Protein AF-A0A1V0PD95-F1 (afdb_monomer_lite)

Organism: Lactococcus lactis subsp. cremoris (NCBI:txid1359)

Sequence (174 aa):
MADKQRSVWSSLCAVSKRVDGQFKEDLEILISRLRNADEKEARASFAAFASRYEDDVFFSQYVDELCTAHLEGRGNLGTLQGLKDNHNLIKLKQEEFYSQKASYVFSSFVAFGIITGIVLSLHTLPSIGEAYPKIFSHNIVGWVDFGLYYLIMIWVFNRLAMGYFDDSVLQMKK

Structure (mmCIF, N/CA/C/O backbone):
data_AF-A0A1V0PD95-F1
#
_entry.id   AF-A0A1V0PD95-F1
#
loop_
_atom_site.group_PDB
_atom_site.id
_atom_site.type_symbol
_atom_site.label_atom_id
_atom_site.label_alt_id
_atom_site.label_comp_id
_atom_site.label_asym_id
_atom_site.label_entity_id
_atom_site.label_seq_id
_atom_site.pdbx_PDB_ins_code
_atom_site.Cartn_x
_atom_site.Cartn_y
_atom_site.Cartn_z
_atom_site.occupancy
_atom_site.B_iso_or_equiv
_atom_site.auth_seq_id
_atom_site.auth_comp_id
_atom_site.auth_asym_id
_atom_site.auth_atom_id
_atom_site.pdbx_PDB_model_num
ATOM 1 N N . MET A 1 1 ? 0.881 10.486 25.120 1.00 31.80 1 MET A N 1
ATOM 2 C CA . MET A 1 1 ? 0.684 9.824 26.427 1.00 31.80 1 MET A CA 1
ATOM 3 C C . MET A 1 1 ? -0.751 9.323 26.492 1.00 31.80 1 MET A C 1
ATOM 5 O O . MET A 1 1 ? -1.661 10.140 26.515 1.00 31.80 1 MET A O 1
ATOM 9 N N . ALA A 1 2 ? -0.960 8.009 26.384 1.00 39.38 2 ALA A N 1
ATOM 10 C CA . ALA A 1 2 ? -2.286 7.408 26.495 1.00 39.38 2 ALA A CA 1
ATOM 11 C C . ALA A 1 2 ? -2.727 7.450 27.963 1.00 39.38 2 ALA A C 1
ATOM 13 O O . ALA A 1 2 ? -2.016 6.971 28.844 1.00 39.38 2 ALA A O 1
ATOM 14 N N . ASP A 1 3 ? -3.869 8.077 28.213 1.00 44.72 3 ASP A N 1
ATOM 15 C CA . ASP A 1 3 ? -4.489 8.179 29.527 1.00 44.72 3 ASP A CA 1
ATOM 16 C C . ASP A 1 3 ? -4.871 6.771 30.021 1.00 44.72 3 ASP A C 1
ATOM 18 O O . ASP A 1 3 ? -5.815 6.147 29.527 1.00 44.72 3 ASP A O 1
ATOM 22 N N . LYS A 1 4 ? -4.075 6.236 30.955 1.00 51.56 4 LYS A N 1
ATOM 23 C CA . LYS A 1 4 ? -4.109 4.834 31.404 1.00 51.56 4 LYS A CA 1
ATOM 24 C C . LYS A 1 4 ? -5.410 4.436 32.123 1.00 51.56 4 LYS A C 1
ATOM 26 O O . LYS A 1 4 ? -5.547 3.273 32.490 1.00 51.56 4 LYS A O 1
ATOM 31 N N . GLN A 1 5 ? -6.402 5.316 32.286 1.00 59.09 5 GLN A N 1
ATOM 32 C CA . GLN A 1 5 ? -7.641 5.039 33.039 1.00 59.09 5 GLN A CA 1
ATOM 33 C C . GLN A 1 5 ? -8.953 5.101 32.232 1.00 59.09 5 GLN A C 1
ATOM 35 O O . GLN A 1 5 ? -10.022 4.897 32.795 1.00 59.09 5 GLN A O 1
ATOM 40 N N . ARG A 1 6 ? -8.912 5.295 3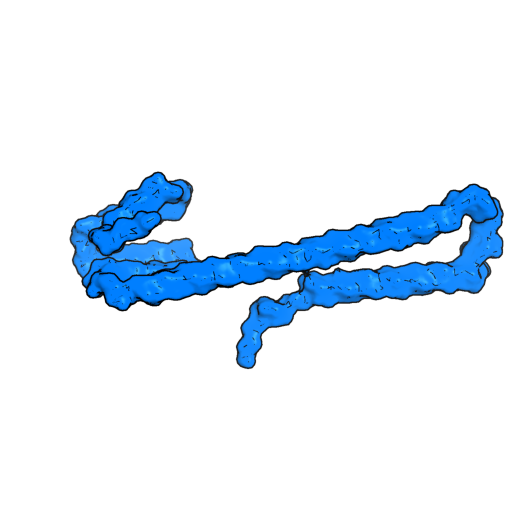0.909 1.00 69.69 6 ARG A N 1
ATOM 41 C CA . ARG A 1 6 ? -10.140 5.388 30.090 1.00 69.69 6 ARG A CA 1
ATOM 42 C C . ARG A 1 6 ? -10.819 4.044 29.797 1.00 69.69 6 ARG A C 1
ATOM 44 O O . ARG A 1 6 ? -10.182 3.128 29.277 1.00 69.69 6 ARG A O 1
ATOM 51 N N . SER A 1 7 ? -12.124 3.939 30.062 1.00 84.62 7 SER A N 1
ATOM 52 C CA . SER A 1 7 ? -12.958 2.824 29.582 1.00 84.62 7 SER A CA 1
ATOM 53 C C . SER A 1 7 ? -12.950 2.751 28.050 1.00 84.62 7 SER A C 1
ATOM 55 O O . SER A 1 7 ? -12.689 3.763 27.385 1.00 84.62 7 SER A O 1
ATOM 57 N N . VAL A 1 8 ? -13.274 1.586 27.477 1.00 85.50 8 VAL A N 1
ATOM 58 C CA . VAL A 1 8 ? -13.415 1.434 26.016 1.00 85.50 8 VAL A CA 1
ATOM 59 C C . VAL A 1 8 ? -14.401 2.465 25.463 1.00 85.50 8 VAL A C 1
ATOM 61 O O . VAL A 1 8 ? -14.056 3.200 24.545 1.00 85.50 8 VAL A O 1
ATOM 64 N N . TRP A 1 9 ? -15.558 2.637 26.109 1.00 88.81 9 TRP A N 1
ATOM 65 C CA . TRP A 1 9 ? -16.560 3.632 25.712 1.00 88.81 9 TRP A CA 1
ATOM 66 C C . TRP A 1 9 ? -16.007 5.068 25.694 1.00 88.81 9 TRP A C 1
ATOM 68 O O . TRP A 1 9 ? -16.141 5.778 24.701 1.00 88.81 9 TRP A O 1
ATOM 78 N N . SER A 1 10 ? -15.305 5.495 26.752 1.00 87.88 10 SER A N 1
ATOM 79 C CA . SER A 1 10 ? -14.716 6.846 26.799 1.00 87.88 10 SER A CA 1
ATOM 80 C C . SER A 1 10 ? -13.589 7.045 25.779 1.00 87.88 10 SER A C 1
ATOM 82 O O . SER A 1 10 ? -13.384 8.156 25.286 1.00 87.88 10 SER A O 1
ATOM 84 N N . SER A 1 11 ? -12.876 5.970 25.437 1.00 90.06 11 SER A N 1
ATOM 85 C CA . SER A 1 11 ? -11.857 5.975 24.388 1.00 90.06 11 SER A CA 1
ATOM 86 C C . SER A 1 11 ? -12.501 6.121 23.010 1.00 90.06 11 SER A C 1
ATOM 88 O O . SER A 1 11 ? -12.053 6.960 22.233 1.00 90.06 11 SER A O 1
ATOM 90 N N . LEU A 1 12 ? -13.602 5.409 22.744 1.00 91.81 12 LEU A N 1
ATOM 91 C CA . LEU A 1 12 ? -14.372 5.550 21.506 1.00 91.81 12 LEU A CA 1
ATOM 92 C C . LEU A 1 12 ? -14.932 6.969 21.353 1.00 91.81 12 LEU A C 1
ATOM 94 O O . LEU A 1 12 ? -14.720 7.588 20.315 1.00 91.81 12 LEU A O 1
ATOM 98 N N . CYS A 1 13 ? -15.513 7.549 22.409 1.00 91.94 13 CYS A N 1
ATOM 99 C CA . CYS A 1 13 ? -15.964 8.949 22.424 1.00 91.94 13 CYS A CA 1
ATOM 100 C C . CYS A 1 13 ? -14.839 9.965 22.175 1.00 91.94 13 CYS A C 1
ATOM 102 O O . CYS A 1 13 ? -15.077 11.066 21.680 1.00 91.94 13 CYS A O 1
ATOM 104 N N . ALA A 1 14 ? -13.607 9.650 22.576 1.00 92.56 14 ALA A N 1
ATOM 105 C CA . ALA A 1 14 ? -12.461 10.512 22.308 1.00 92.56 14 ALA A CA 1
ATOM 106 C C . ALA A 1 14 ? -11.986 10.391 20.852 1.00 92.56 14 ALA A C 1
ATOM 108 O O . ALA A 1 14 ? -11.540 11.386 20.280 1.00 92.56 14 ALA A O 1
ATOM 109 N N . VAL A 1 15 ? -12.076 9.192 20.268 1.00 92.19 15 VAL A N 1
ATOM 110 C CA . VAL A 1 15 ? -11.717 8.922 18.870 1.00 92.19 15 VAL A CA 1
ATOM 111 C C . VAL A 1 15 ? -12.764 9.484 17.911 1.00 92.19 15 VAL A C 1
ATOM 113 O O . VAL A 1 15 ? -12.370 10.105 16.930 1.00 92.19 15 VAL A O 1
ATOM 116 N N . SER A 1 16 ? -14.062 9.385 18.219 1.00 93.12 16 SER A N 1
ATOM 117 C CA . SER A 1 16 ? -15.14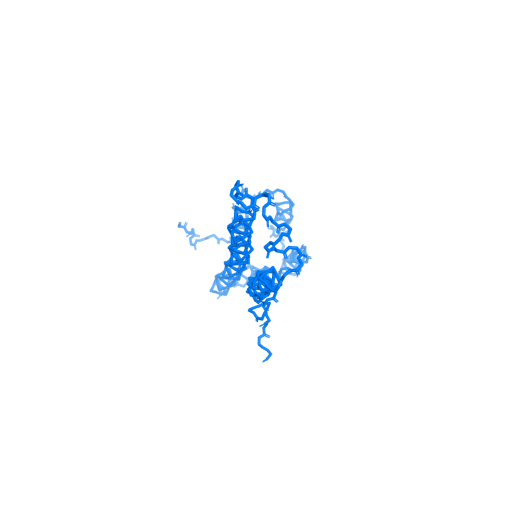4 9.912 17.367 1.00 93.12 16 SER A CA 1
ATOM 118 C C . SER A 1 16 ? -15.018 11.412 17.083 1.00 93.12 16 SER A C 1
ATOM 120 O O . SER A 1 16 ? -15.373 11.882 16.010 1.00 93.12 16 SER A O 1
ATOM 122 N N . LYS A 1 17 ? -14.418 12.172 18.008 1.00 93.19 17 LYS A N 1
ATOM 123 C CA . LYS A 1 17 ? -14.132 13.609 17.839 1.00 93.19 17 LYS A CA 1
ATOM 124 C C . LYS A 1 17 ? -13.004 13.922 16.849 1.00 93.19 17 LYS A C 1
ATOM 126 O O . LYS A 1 17 ? -12.790 15.092 16.552 1.00 93.19 17 LYS A O 1
ATOM 131 N N . ARG A 1 18 ? -12.229 12.921 16.428 1.00 93.31 18 ARG A N 1
ATOM 132 C CA . ARG A 1 18 ? -11.027 13.068 15.584 1.00 93.31 18 ARG A CA 1
ATOM 133 C C . ARG A 1 18 ? -11.176 12.433 14.207 1.00 93.31 18 ARG A C 1
ATOM 135 O O . ARG A 1 18 ? -10.249 12.525 13.410 1.00 93.31 18 ARG A O 1
ATOM 142 N N . VAL A 1 19 ? -12.276 11.728 13.980 1.00 93.31 19 VAL A N 1
ATOM 143 C CA . VAL A 1 19 ? -12.577 11.043 12.727 1.00 93.31 19 VAL A CA 1
ATOM 144 C C . VAL A 1 19 ? -13.745 11.743 12.052 1.00 93.31 19 VAL A C 1
ATOM 146 O O . VAL A 1 19 ? -14.581 12.347 12.725 1.00 93.31 19 VAL A O 1
ATOM 149 N N . ASP A 1 20 ? -13.800 11.637 10.730 1.00 92.25 20 ASP A N 1
ATOM 150 C CA . ASP A 1 20 ? -14.808 12.274 9.888 1.00 92.25 20 ASP A CA 1
ATOM 151 C C . ASP A 1 20 ? -15.363 11.288 8.850 1.00 92.25 20 ASP A C 1
ATOM 153 O O . ASP A 1 20 ? -14.830 10.192 8.657 1.00 92.25 20 ASP A O 1
ATOM 157 N N . GLY A 1 21 ? -16.457 11.678 8.190 1.00 94.56 21 GLY A N 1
ATOM 158 C CA . GLY A 1 21 ? -17.124 10.878 7.161 1.00 94.56 21 GLY A CA 1
ATOM 159 C C . GLY A 1 21 ? -17.864 9.654 7.709 1.00 94.56 21 GLY A C 1
ATOM 160 O O . GLY A 1 21 ? -18.255 9.616 8.873 1.00 94.56 21 GLY A O 1
ATOM 161 N N . GLN A 1 22 ? -18.035 8.636 6.863 1.00 92.75 22 GLN A N 1
ATOM 162 C CA . GLN A 1 22 ? -18.826 7.438 7.174 1.00 92.75 22 GLN A CA 1
ATOM 163 C C . GLN A 1 22 ? -18.330 6.685 8.416 1.00 92.75 22 GLN A C 1
ATOM 165 O O . GLN A 1 22 ? -19.131 6.234 9.228 1.00 92.75 22 GLN A O 1
ATOM 170 N N . PHE A 1 23 ? -17.011 6.608 8.612 1.00 93.81 23 PHE A N 1
ATOM 171 C CA . PHE A 1 23 ? -16.440 5.959 9.792 1.00 93.81 23 PHE A CA 1
ATOM 172 C C . PHE A 1 23 ? -16.878 6.638 11.095 1.00 93.81 23 PHE A C 1
ATOM 174 O O . PHE A 1 23 ? -17.116 5.972 12.101 1.00 93.81 23 PHE A O 1
ATOM 181 N N . LYS A 1 24 ? -17.010 7.971 11.083 1.00 94.94 24 LYS A N 1
ATOM 182 C CA . LYS A 1 24 ? -17.516 8.723 12.232 1.00 94.94 24 LYS A CA 1
ATOM 183 C C . LYS A 1 24 ? -18.964 8.366 12.529 1.00 94.94 24 LYS A C 1
ATOM 185 O O . LYS A 1 24 ? -19.278 8.101 13.682 1.00 94.94 24 LYS A O 1
ATOM 190 N N . GLU A 1 25 ? -19.813 8.342 11.506 1.00 95.50 25 GLU A N 1
ATOM 191 C CA . GLU A 1 25 ? -21.233 8.007 11.645 1.00 95.50 25 GLU A CA 1
ATOM 192 C C . GLU A 1 25 ? -21.408 6.594 12.215 1.00 95.50 25 GLU A C 1
ATOM 194 O O . GLU A 1 25 ? -22.109 6.405 13.210 1.00 95.50 25 GLU A O 1
ATOM 199 N N . ASP A 1 26 ? -20.684 5.616 11.665 1.00 95.62 26 ASP A N 1
ATOM 200 C CA . ASP A 1 26 ? -20.689 4.234 12.150 1.00 95.62 26 ASP A CA 1
ATOM 201 C C . ASP A 1 26 ? -20.205 4.140 13.610 1.00 95.62 26 ASP A C 1
ATOM 203 O O . ASP A 1 26 ? -20.786 3.423 14.432 1.00 95.62 26 ASP A O 1
ATOM 207 N N . LEU A 1 27 ? -19.157 4.895 13.960 1.00 95.50 27 LEU A N 1
ATOM 208 C CA . LEU A 1 27 ? -18.603 4.927 15.312 1.00 95.50 27 LEU A CA 1
ATOM 209 C C . LEU A 1 27 ? -19.547 5.616 16.310 1.00 95.50 27 LEU A C 1
ATOM 211 O O . LEU A 1 27 ? -19.672 5.167 17.449 1.00 95.50 27 LEU A O 1
ATOM 215 N N . GLU A 1 28 ? -20.235 6.683 15.910 1.00 95.12 28 GLU A N 1
ATOM 216 C CA . GLU A 1 28 ? -21.251 7.355 16.726 1.00 95.12 28 GLU A CA 1
ATOM 217 C C . GLU A 1 28 ? -22.462 6.445 16.969 1.00 95.12 28 GLU A C 1
ATOM 219 O O . GLU A 1 28 ? -22.951 6.364 18.102 1.00 95.12 28 GLU A O 1
ATOM 224 N N . ILE A 1 29 ? -22.887 5.680 15.955 1.00 94.62 29 ILE A N 1
ATOM 225 C CA . ILE A 1 29 ? -23.912 4.639 16.102 1.00 94.62 29 ILE A CA 1
ATOM 226 C C . ILE A 1 29 ? -23.454 3.593 17.122 1.00 94.62 29 ILE A C 1
ATOM 228 O O . ILE A 1 29 ? -24.204 3.297 18.056 1.00 94.62 29 ILE A O 1
ATOM 232 N N . LEU A 1 30 ? -22.226 3.079 17.009 1.00 95.31 30 LEU A N 1
ATOM 233 C CA . LEU A 1 30 ? -21.673 2.123 17.971 1.00 95.31 30 LEU A CA 1
ATOM 234 C C . LEU A 1 30 ? -21.670 2.698 19.398 1.00 95.31 30 LEU A C 1
ATOM 236 O O . LEU A 1 30 ? -22.215 2.085 20.313 1.00 95.31 30 LEU A O 1
ATOM 240 N N . ILE A 1 31 ? -21.126 3.902 19.595 1.00 94.25 31 ILE A N 1
ATOM 241 C CA . ILE A 1 31 ? -21.067 4.576 20.905 1.00 94.25 31 ILE A CA 1
ATOM 242 C C . ILE A 1 31 ? -22.463 4.754 21.512 1.00 94.25 31 ILE A C 1
ATOM 244 O O . ILE A 1 31 ? -22.637 4.567 22.722 1.00 94.25 31 ILE A O 1
ATOM 248 N N . SER A 1 32 ? -23.444 5.132 20.687 1.00 93.44 32 SER A N 1
ATOM 249 C CA . SER A 1 32 ? -24.823 5.347 21.130 1.00 93.44 32 SER A CA 1
ATOM 250 C C . SER A 1 32 ? -25.466 4.052 21.626 1.00 93.44 32 SER A C 1
ATOM 252 O O . SER A 1 32 ? -26.079 4.052 22.694 1.00 93.44 32 SER A O 1
ATOM 254 N N . ARG A 1 33 ? -25.248 2.939 20.910 1.00 93.19 33 ARG A N 1
ATOM 255 C CA . ARG A 1 33 ? -25.759 1.613 21.274 1.00 93.19 33 ARG A CA 1
ATOM 256 C C . ARG A 1 33 ? -25.105 1.087 22.545 1.00 93.19 33 ARG A C 1
ATOM 258 O O . ARG A 1 33 ? -25.796 0.543 23.392 1.00 93.19 33 ARG A O 1
ATOM 265 N N . LEU A 1 34 ? -23.810 1.335 22.736 1.00 92.69 34 LEU A N 1
ATOM 266 C CA . LEU A 1 34 ? -23.063 0.861 23.907 1.00 92.69 34 LEU A CA 1
ATOM 267 C C . LEU A 1 34 ? -23.409 1.576 25.225 1.00 92.69 34 LEU A C 1
ATOM 269 O O . LEU A 1 34 ? -23.021 1.096 26.285 1.00 92.69 34 LEU A O 1
ATOM 273 N N . ARG A 1 35 ? -24.098 2.727 25.207 1.00 85.75 35 ARG A N 1
ATOM 274 C CA . ARG A 1 35 ? -24.282 3.563 26.412 1.00 85.75 35 ARG A CA 1
ATOM 275 C C . ARG A 1 35 ? -25.044 2.860 27.542 1.00 85.75 35 ARG A C 1
ATOM 277 O O . ARG A 1 35 ? -24.722 3.098 28.700 1.00 85.75 35 ARG A O 1
ATOM 284 N N . ASN A 1 36 ? -26.033 2.037 27.198 1.00 83.50 36 ASN A N 1
ATOM 285 C CA . ASN A 1 36 ? -26.864 1.285 28.145 1.00 83.50 36 ASN A CA 1
ATOM 286 C C . ASN A 1 36 ? -26.994 -0.194 27.743 1.00 83.50 36 ASN A C 1
ATOM 288 O O . ASN A 1 36 ? -27.937 -0.848 28.177 1.00 83.50 36 ASN A O 1
ATOM 292 N N . ALA A 1 37 ? -26.100 -0.683 26.880 1.00 88.69 37 ALA A N 1
ATOM 293 C CA . ALA A 1 37 ? -26.185 -2.037 26.354 1.00 88.69 37 ALA A CA 1
ATOM 294 C C . ALA A 1 37 ? -25.929 -3.074 27.449 1.00 88.69 37 ALA A C 1
ATOM 296 O O . ALA A 1 37 ? -24.978 -2.941 28.227 1.00 88.69 37 ALA A O 1
ATOM 297 N N . ASP A 1 38 ? -26.729 -4.137 27.458 1.00 91.94 38 ASP A N 1
ATOM 298 C CA . ASP A 1 38 ? -26.330 -5.379 28.113 1.00 91.94 38 ASP A CA 1
ATOM 299 C C . ASP A 1 38 ? -25.215 -6.100 27.323 1.00 91.94 38 ASP A C 1
ATOM 301 O O . ASP A 1 38 ? -24.808 -5.682 26.234 1.00 91.94 38 ASP A O 1
ATOM 305 N N . GLU A 1 39 ? -24.681 -7.196 27.868 1.00 91.56 39 GLU A N 1
ATOM 306 C CA . GLU A 1 39 ? -23.592 -7.939 27.221 1.00 91.56 39 GLU A CA 1
ATOM 307 C C . GLU A 1 39 ? -23.958 -8.401 25.799 1.00 91.56 39 GLU A C 1
ATOM 309 O O . GLU A 1 39 ? -23.139 -8.337 24.877 1.00 91.56 39 GLU A O 1
ATOM 314 N N . LYS A 1 40 ? -25.201 -8.846 25.595 1.00 93.88 40 LYS A N 1
ATOM 315 C CA . LYS A 1 40 ? -25.669 -9.370 24.311 1.00 93.88 40 LYS A CA 1
ATOM 316 C C . LYS A 1 40 ? -25.831 -8.244 23.294 1.00 93.88 40 LYS A C 1
ATOM 318 O O . LYS A 1 40 ? -25.422 -8.394 22.142 1.00 93.88 40 LYS A O 1
ATOM 323 N N . GLU A 1 41 ? -26.392 -7.119 23.718 1.00 94.44 41 GLU A N 1
ATOM 324 C CA . GLU A 1 41 ? -26.543 -5.908 22.913 1.00 94.44 41 GLU A CA 1
ATOM 325 C C . GLU A 1 41 ? -25.184 -5.311 22.531 1.00 94.44 41 GLU A C 1
ATOM 327 O O . GLU A 1 41 ? -24.995 -4.882 21.388 1.00 94.44 41 GLU A O 1
ATOM 332 N N . ALA A 1 42 ? -24.211 -5.339 23.444 1.00 93.00 42 ALA A N 1
ATOM 333 C CA . ALA A 1 42 ? -22.851 -4.893 23.177 1.00 93.00 42 ALA A CA 1
ATOM 334 C C . ALA A 1 42 ? -22.171 -5.785 22.130 1.00 93.00 42 ALA A C 1
ATOM 336 O O . ALA A 1 42 ? -21.676 -5.264 21.128 1.00 93.00 42 ALA A O 1
ATOM 337 N N . ARG A 1 43 ? -22.216 -7.119 22.291 1.00 94.88 43 ARG A N 1
ATOM 338 C CA . ARG A 1 43 ? -21.686 -8.073 21.294 1.00 94.88 43 ARG A CA 1
ATOM 339 C C . ARG A 1 43 ? -22.326 -7.865 19.921 1.00 94.88 43 ARG A C 1
ATOM 341 O O . ARG A 1 43 ? -21.618 -7.766 18.923 1.00 94.88 43 ARG A O 1
ATOM 348 N N . ALA A 1 44 ? -23.652 -7.731 19.866 1.00 95.75 44 ALA A N 1
ATOM 349 C CA . ALA A 1 44 ? -24.369 -7.480 18.617 1.00 95.75 44 ALA A CA 1
ATOM 350 C C . ALA A 1 44 ? -23.972 -6.141 17.971 1.00 95.75 44 ALA A C 1
ATOM 352 O O . ALA A 1 44 ? -23.854 -6.049 16.750 1.00 95.75 44 ALA A O 1
ATOM 353 N N . SER A 1 45 ? -23.734 -5.106 18.779 1.00 95.81 45 SER A N 1
ATOM 354 C CA . SER A 1 45 ? -23.327 -3.786 18.290 1.00 95.81 45 SER A CA 1
ATOM 355 C C . SER A 1 45 ? -21.914 -3.794 17.712 1.00 95.81 45 SER A C 1
ATOM 357 O O . SER A 1 45 ? -21.705 -3.234 16.636 1.00 95.81 45 SER A O 1
ATOM 359 N N . PHE A 1 46 ? -20.965 -4.456 18.379 1.00 96.19 46 PHE A N 1
ATOM 360 C CA . PHE A 1 46 ? -19.609 -4.633 17.856 1.00 96.19 46 PHE A CA 1
ATOM 361 C C . PHE A 1 46 ? -19.592 -5.493 16.588 1.00 96.19 46 PHE A C 1
ATOM 363 O O . PHE A 1 46 ? -18.947 -5.102 15.621 1.00 96.19 46 PHE A O 1
ATOM 370 N N . ALA A 1 47 ? -20.364 -6.582 16.534 1.00 95.06 47 ALA A N 1
ATOM 371 C CA . ALA A 1 47 ? -20.485 -7.406 15.329 1.00 95.06 47 ALA A CA 1
ATOM 372 C C . ALA A 1 47 ? -21.086 -6.625 14.146 1.00 95.06 47 ALA A C 1
ATOM 374 O O . ALA A 1 47 ? -20.578 -6.687 13.027 1.00 95.06 47 ALA A O 1
ATOM 375 N N . ALA A 1 48 ? -22.13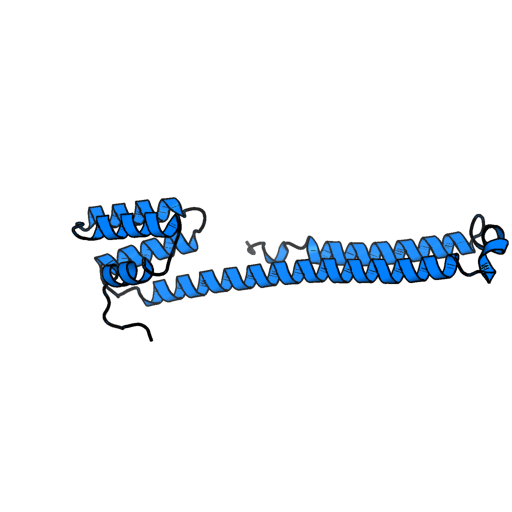4 -5.830 14.392 1.00 94.94 48 ALA A N 1
ATOM 376 C CA . ALA A 1 48 ? -22.717 -4.963 13.370 1.00 94.94 48 ALA A CA 1
ATOM 377 C C . ALA A 1 48 ? -21.707 -3.919 12.868 1.00 94.94 48 ALA A C 1
ATOM 379 O O . ALA A 1 48 ? -21.647 -3.657 11.669 1.00 94.94 48 ALA A O 1
ATOM 380 N N . PHE A 1 49 ? -20.890 -3.355 13.761 1.00 96.06 49 PHE A N 1
ATOM 381 C CA . PHE A 1 49 ? -19.815 -2.444 13.379 1.00 96.06 49 PHE A CA 1
ATOM 382 C C . PHE A 1 49 ? -18.727 -3.158 12.561 1.00 96.06 49 PHE A C 1
ATOM 384 O O . PHE A 1 49 ? -18.377 -2.668 11.495 1.00 96.06 49 PHE A O 1
ATOM 391 N N . ALA A 1 50 ? -18.254 -4.334 12.988 1.00 94.31 50 ALA A N 1
ATOM 392 C CA . ALA A 1 50 ? -17.245 -5.118 12.267 1.00 94.31 50 ALA A CA 1
ATOM 393 C C . ALA A 1 50 ? -17.698 -5.498 10.848 1.00 94.31 50 ALA A C 1
ATOM 395 O O . ALA A 1 50 ? -16.925 -5.368 9.906 1.00 94.31 50 ALA A O 1
ATOM 396 N N . SER A 1 51 ? -18.972 -5.871 10.670 1.00 94.19 51 SER A N 1
ATOM 397 C CA . SER A 1 51 ? -19.520 -6.254 9.357 1.00 94.19 51 SER A CA 1
ATOM 398 C C . SER A 1 51 ? -19.438 -5.152 8.291 1.00 94.19 51 SER A C 1
ATOM 400 O O . SER A 1 51 ? -19.417 -5.438 7.101 1.00 94.19 51 SER A O 1
ATOM 402 N N . ARG A 1 52 ? -19.348 -3.877 8.697 1.00 93.88 52 ARG A N 1
ATOM 403 C CA . ARG A 1 52 ? -19.145 -2.744 7.777 1.00 93.88 52 ARG A CA 1
ATOM 404 C C . ARG A 1 52 ? -17.739 -2.711 7.167 1.00 93.88 52 ARG A C 1
ATOM 406 O O . ARG A 1 52 ? -17.538 -2.004 6.184 1.00 93.88 52 ARG A O 1
ATOM 413 N N . TYR A 1 53 ? -16.796 -3.439 7.762 1.00 92.88 53 TYR A N 1
ATOM 414 C CA . TYR A 1 53 ? -15.368 -3.440 7.447 1.00 92.88 53 TYR A CA 1
ATOM 415 C C . TYR A 1 53 ? -14.831 -4.871 7.266 1.00 92.88 53 TYR A C 1
ATOM 417 O O . TYR A 1 53 ? -13.651 -5.121 7.507 1.00 92.88 53 TYR A O 1
ATOM 425 N N . GLU A 1 54 ? -15.689 -5.811 6.854 1.00 89.06 54 GLU A N 1
ATOM 426 C CA . GLU A 1 54 ? -15.353 -7.240 6.739 1.00 89.06 54 GLU A CA 1
ATOM 427 C C . GLU A 1 54 ? -14.200 -7.530 5.763 1.00 89.06 54 GLU A C 1
ATOM 429 O O . GLU A 1 54 ? -13.465 -8.501 5.946 1.00 89.06 54 GLU A O 1
ATOM 434 N N . ASP A 1 55 ? -13.990 -6.647 4.782 1.00 88.69 55 ASP A N 1
ATOM 435 C CA . ASP A 1 55 ? -12.873 -6.718 3.837 1.00 88.69 55 ASP A CA 1
ATOM 436 C C . ASP A 1 55 ? -11.500 -6.550 4.522 1.00 88.69 55 ASP A C 1
ATOM 438 O O . ASP A 1 55 ? -10.489 -7.060 4.031 1.00 88.69 55 ASP A O 1
ATOM 442 N N . ASP A 1 56 ? -11.440 -5.859 5.668 1.00 86.25 56 ASP A N 1
ATOM 443 C CA . ASP A 1 56 ? -10.236 -5.748 6.494 1.00 86.25 56 ASP A CA 1
ATOM 444 C C . ASP A 1 56 ? -10.317 -6.725 7.673 1.00 86.25 56 ASP A C 1
ATOM 446 O O . ASP A 1 56 ? -10.828 -6.430 8.759 1.00 86.25 56 ASP A O 1
ATOM 450 N N . VAL A 1 57 ? -9.767 -7.919 7.451 1.00 87.31 57 VAL A N 1
ATOM 451 C CA . VAL A 1 57 ? -9.734 -9.006 8.440 1.00 87.31 57 VAL A CA 1
ATOM 452 C C . VAL A 1 57 ? -9.034 -8.580 9.736 1.00 87.31 57 VAL A C 1
ATOM 454 O O . VAL A 1 57 ? -9.496 -8.931 10.822 1.00 87.31 57 VAL A O 1
ATOM 457 N N . PHE A 1 58 ? -7.942 -7.810 9.656 1.00 85.31 58 PHE A N 1
ATOM 458 C CA . PHE A 1 58 ? -7.204 -7.377 10.849 1.00 85.31 58 PHE A CA 1
ATOM 459 C C . PHE A 1 58 ? -7.987 -6.340 11.645 1.00 85.31 58 PHE A C 1
ATOM 461 O O . PHE A 1 58 ? -7.973 -6.373 12.877 1.00 85.31 58 PHE A O 1
ATOM 468 N N . PHE A 1 59 ? -8.687 -5.438 10.958 1.00 88.44 59 PHE A N 1
ATOM 469 C CA . PHE A 1 59 ? -9.574 -4.489 11.613 1.00 88.44 59 PHE A CA 1
ATOM 470 C C . PHE A 1 59 ? -10.789 -5.185 12.238 1.00 88.44 59 PHE A C 1
ATOM 472 O O . PHE A 1 59 ? -11.135 -4.883 13.377 1.00 88.44 59 PHE A O 1
ATOM 479 N N . SER A 1 60 ? -11.377 -6.173 11.565 1.00 90.50 60 SER A N 1
ATOM 480 C CA . SER A 1 60 ? -12.475 -6.978 12.119 1.00 90.50 60 SER A CA 1
ATOM 481 C C . SER A 1 60 ? -12.050 -7.707 13.402 1.00 90.50 60 SER A C 1
ATOM 483 O O . SER A 1 60 ? -12.704 -7.572 14.435 1.00 90.50 60 SER A O 1
ATOM 485 N N . GLN A 1 61 ? -10.881 -8.358 13.395 1.00 90.44 61 GLN A N 1
ATOM 486 C CA . GLN A 1 61 ? -10.291 -8.967 14.598 1.00 90.44 61 GLN A CA 1
ATOM 487 C C . GLN A 1 61 ? -10.001 -7.934 15.697 1.00 90.44 61 GLN A C 1
ATOM 489 O O . GLN A 1 61 ? -10.181 -8.206 16.883 1.00 90.44 61 GLN A O 1
ATOM 494 N N . TYR A 1 62 ? -9.562 -6.730 15.322 1.00 91.81 62 TYR A N 1
ATOM 495 C CA . TYR A 1 62 ? -9.349 -5.641 16.273 1.00 91.81 62 TYR A CA 1
ATOM 496 C C . TYR A 1 62 ? -10.659 -5.208 16.943 1.00 91.81 62 TYR A C 1
ATOM 498 O O . TYR A 1 62 ? -10.667 -4.936 18.144 1.00 91.81 62 TYR A O 1
ATOM 506 N N . VAL A 1 63 ? -11.768 -5.165 16.199 1.00 93.56 63 VAL A N 1
ATOM 507 C CA . VAL A 1 63 ? -13.104 -4.857 16.732 1.00 93.56 63 VAL A CA 1
ATOM 508 C C . VAL A 1 63 ? -13.598 -5.958 17.676 1.00 93.56 63 VAL A C 1
ATOM 510 O O . VAL A 1 63 ? -14.156 -5.636 18.727 1.00 93.56 63 VAL A O 1
ATOM 513 N N . ASP A 1 64 ? -13.344 -7.230 17.368 1.00 91.69 64 ASP A N 1
ATOM 514 C CA . ASP A 1 64 ? -13.694 -8.352 18.250 1.00 91.69 64 ASP A CA 1
ATOM 515 C C . ASP A 1 64 ? -12.945 -8.274 19.585 1.00 91.69 64 ASP A C 1
ATOM 517 O O . ASP A 1 64 ? -13.544 -8.341 20.660 1.00 91.69 64 ASP A O 1
ATOM 521 N N . GLU A 1 65 ? -11.638 -8.018 19.542 1.00 91.12 65 GLU A N 1
ATOM 522 C CA . GLU A 1 65 ? -10.852 -7.797 20.756 1.00 91.12 65 GLU A CA 1
ATOM 523 C C . GLU A 1 65 ? -11.291 -6.524 21.494 1.00 91.12 65 GLU A C 1
ATOM 525 O O . GLU A 1 65 ? -11.265 -6.459 22.724 1.00 91.12 65 GLU A O 1
ATOM 530 N N . LEU A 1 66 ? -11.760 -5.499 20.785 1.00 92.38 66 LEU A N 1
ATOM 531 C CA . LEU A 1 66 ? -12.305 -4.300 21.416 1.00 92.38 66 LEU A CA 1
ATOM 532 C C . LEU A 1 66 ? -13.618 -4.600 22.161 1.00 92.38 66 LEU A C 1
ATOM 534 O O . LEU A 1 66 ? -13.851 -4.028 23.230 1.00 92.38 66 LEU A O 1
ATOM 538 N N . CYS A 1 67 ? -14.437 -5.519 21.640 1.00 92.94 67 CY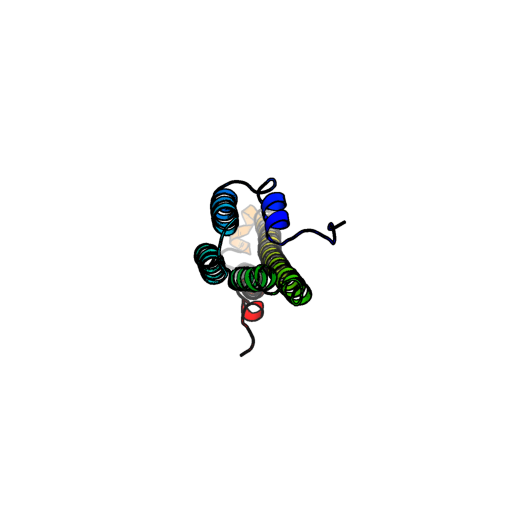S A N 1
ATOM 539 C CA . CYS A 1 67 ? -15.627 -6.038 22.313 1.00 92.94 67 CYS A CA 1
ATOM 540 C C . CYS A 1 67 ? -15.253 -6.790 23.595 1.00 92.94 67 CYS A C 1
ATOM 542 O O . CYS A 1 67 ? -15.757 -6.458 24.670 1.00 92.94 67 CYS A O 1
ATOM 544 N N . THR A 1 68 ? -14.303 -7.723 23.514 1.00 90.75 68 THR A N 1
ATOM 545 C CA . THR A 1 68 ? -13.776 -8.442 24.684 1.00 90.75 68 THR A CA 1
ATOM 546 C C . THR A 1 68 ? -13.228 -7.465 25.727 1.00 90.75 68 THR A C 1
ATOM 548 O O . THR A 1 68 ? -13.569 -7.555 26.905 1.00 90.75 68 THR A O 1
ATOM 551 N N . ALA A 1 69 ? -12.486 -6.439 25.296 1.00 90.25 69 ALA A N 1
ATOM 552 C CA . ALA A 1 69 ? -11.950 -5.408 26.184 1.00 90.25 69 ALA A CA 1
ATOM 553 C C . ALA A 1 69 ? -13.045 -4.580 26.882 1.00 90.25 69 ALA A C 1
ATOM 555 O O . ALA A 1 69 ? -12.846 -4.059 27.985 1.00 90.25 69 ALA A O 1
ATOM 556 N N . HIS A 1 70 ? -14.186 -4.400 26.211 1.00 89.31 70 HIS A N 1
ATOM 557 C CA . HIS A 1 70 ? -15.339 -3.670 26.726 1.00 89.31 70 HIS A CA 1
ATOM 558 C C . HIS A 1 70 ? -16.103 -4.477 27.781 1.00 89.31 70 HIS A C 1
ATOM 560 O O . HIS A 1 70 ? -16.510 -3.901 28.788 1.00 89.31 70 HIS A O 1
ATOM 566 N N . LEU A 1 71 ? -16.268 -5.783 27.558 1.00 89.12 71 LEU A N 1
ATOM 567 C CA . LEU A 1 71 ? -17.079 -6.673 28.394 1.00 89.12 71 LEU A CA 1
ATOM 568 C C . LEU A 1 71 ? -16.300 -7.267 29.568 1.00 89.12 71 LEU A C 1
ATOM 570 O O . LEU A 1 71 ? -16.758 -7.241 30.706 1.00 89.12 71 LEU A O 1
ATOM 574 N N . GLU A 1 72 ? -15.105 -7.779 29.292 1.00 86.25 72 GLU A N 1
ATOM 575 C CA . GLU A 1 72 ? -14.283 -8.535 30.245 1.00 86.25 72 GLU A CA 1
ATOM 576 C C . GLU A 1 72 ? -13.199 -7.653 30.889 1.00 86.25 72 GLU A C 1
ATOM 578 O O . GLU A 1 72 ? -12.490 -8.058 31.813 1.00 86.25 72 GLU A O 1
ATOM 583 N N . GLY A 1 73 ? -13.077 -6.409 30.422 1.00 80.06 73 GLY A N 1
ATOM 584 C CA . GLY A 1 73 ? -12.060 -5.469 30.860 1.00 80.06 73 GLY A CA 1
ATOM 585 C C . GLY A 1 73 ? -10.725 -5.665 30.142 1.00 80.06 73 GLY A C 1
ATOM 586 O O . GLY A 1 73 ? -10.610 -6.258 29.081 1.00 80.06 73 GLY A O 1
ATOM 587 N N . ARG A 1 74 ? -9.657 -5.106 30.705 1.00 72.88 74 ARG A N 1
ATOM 588 C CA . ARG A 1 74 ? -8.400 -4.827 29.983 1.00 72.88 74 ARG A CA 1
ATOM 589 C C . ARG A 1 74 ? -7.432 -6.010 29.836 1.00 72.88 74 ARG A C 1
ATOM 591 O O . ARG A 1 74 ? -6.245 -5.784 29.602 1.00 72.88 74 ARG A O 1
ATOM 598 N N . GLY A 1 75 ? -7.908 -7.245 29.975 1.00 75.19 75 GLY A N 1
ATOM 599 C CA . GLY A 1 75 ? -7.064 -8.447 29.916 1.00 75.19 75 GLY A CA 1
ATOM 600 C C . GLY A 1 75 ? -6.347 -8.639 28.574 1.00 75.19 75 GLY A C 1
ATOM 601 O O . GLY A 1 75 ? -5.259 -9.205 28.528 1.00 75.19 75 GLY A O 1
ATOM 602 N N . ASN A 1 76 ? -6.904 -8.093 27.494 1.00 78.94 76 ASN A N 1
ATOM 603 C CA . ASN A 1 76 ? -6.455 -8.298 26.117 1.00 78.94 76 ASN A CA 1
ATOM 604 C C . ASN A 1 76 ? -5.819 -7.054 25.461 1.00 78.94 76 ASN A C 1
ATOM 606 O O . ASN A 1 76 ? -5.631 -7.016 24.245 1.00 78.94 76 ASN A O 1
ATOM 610 N N . LEU A 1 77 ? -5.442 -6.026 26.238 1.00 81.31 77 LEU A N 1
ATOM 611 C CA . LEU A 1 77 ? -4.805 -4.819 25.681 1.00 81.31 77 LEU A CA 1
ATOM 612 C C . LEU A 1 77 ? -3.522 -5.131 24.888 1.00 81.31 77 LEU A C 1
ATOM 614 O O . LEU A 1 77 ? -3.215 -4.431 23.924 1.00 81.31 77 LEU A O 1
ATOM 618 N N . GLY A 1 78 ? -2.786 -6.179 25.277 1.00 80.25 78 GLY A N 1
ATOM 619 C CA . GLY A 1 78 ? -1.623 -6.662 24.529 1.00 80.25 78 GLY A CA 1
ATOM 620 C C . GLY A 1 78 ? -1.993 -7.191 23.140 1.00 80.25 78 GLY A C 1
ATOM 621 O O . GLY A 1 78 ? -1.314 -6.869 22.168 1.00 80.25 78 GLY A O 1
ATOM 622 N N . THR A 1 79 ? -3.106 -7.920 23.027 1.00 82.88 79 THR A N 1
ATOM 623 C CA . THR A 1 79 ? -3.639 -8.420 21.752 1.00 82.88 79 THR A CA 1
ATOM 624 C C . THR A 1 79 ? -4.060 -7.269 20.843 1.00 82.88 79 THR A C 1
ATOM 626 O O . THR A 1 79 ? -3.649 -7.222 19.685 1.00 82.88 79 THR A O 1
ATOM 629 N N . LEU A 1 80 ? -4.781 -6.279 21.383 1.00 85.31 80 LEU A N 1
ATOM 630 C CA . LEU A 1 80 ? -5.158 -5.065 20.646 1.00 85.31 80 LEU A CA 1
ATOM 631 C C . LEU A 1 80 ? -3.935 -4.310 20.112 1.00 85.31 80 LEU A C 1
ATOM 633 O O . LEU A 1 80 ? -3.934 -3.839 18.973 1.00 85.31 80 LEU A O 1
ATOM 637 N N . GLN A 1 81 ? -2.879 -4.193 20.922 1.00 86.12 81 GLN A N 1
ATOM 638 C CA . GLN A 1 81 ? -1.635 -3.568 20.485 1.00 86.12 81 GLN A CA 1
ATOM 639 C C . GLN A 1 81 ? -0.953 -4.385 19.379 1.00 86.12 81 GLN A C 1
ATOM 641 O O . GLN A 1 81 ? -0.553 -3.800 18.3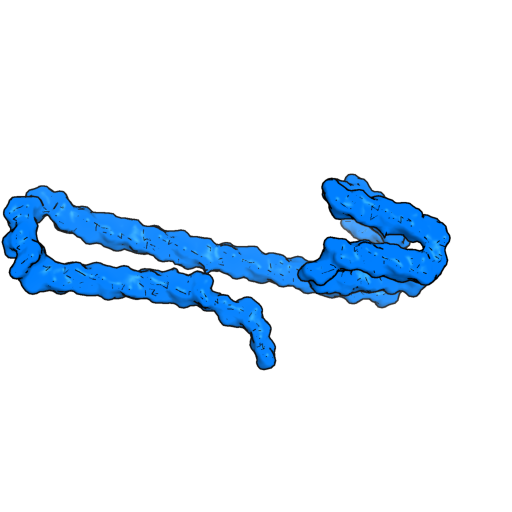74 1.00 86.12 81 GLN A O 1
ATOM 646 N N . GLY A 1 82 ? -0.889 -5.711 19.527 1.00 84.25 82 GLY A N 1
ATOM 647 C CA . GLY A 1 82 ? -0.325 -6.615 18.525 1.00 84.25 82 GLY A CA 1
ATOM 648 C C . GLY A 1 82 ? -1.052 -6.553 17.180 1.00 84.25 82 GLY A C 1
ATOM 649 O O . GLY A 1 82 ? -0.402 -6.423 16.146 1.00 84.25 82 GLY A O 1
ATOM 650 N N . LEU A 1 83 ? -2.389 -6.559 17.179 1.00 85.31 83 LEU A N 1
ATOM 651 C CA . LEU A 1 83 ? -3.198 -6.430 15.960 1.00 85.31 83 LEU A CA 1
ATOM 652 C C . LEU A 1 83 ? -2.953 -5.094 15.250 1.00 85.31 83 LEU A C 1
ATOM 654 O O . LEU A 1 83 ? -2.731 -5.065 14.040 1.00 85.31 83 LEU A O 1
ATOM 658 N N . LYS A 1 84 ? -2.912 -3.991 16.007 1.00 87.06 84 LYS A N 1
ATOM 659 C CA . LYS A 1 84 ? -2.609 -2.656 15.472 1.00 87.06 84 LYS A CA 1
ATOM 660 C C . LYS A 1 84 ? -1.198 -2.590 14.879 1.00 87.06 84 LYS A C 1
ATOM 662 O O . LYS A 1 84 ? -1.006 -2.043 13.795 1.00 87.06 84 LYS A O 1
ATOM 667 N N . ASP A 1 85 ? -0.206 -3.124 15.589 1.00 87.06 85 ASP A N 1
ATOM 668 C CA . ASP A 1 85 ? 1.182 -3.140 15.120 1.00 87.06 85 ASP A CA 1
ATOM 669 C C . ASP A 1 85 ? 1.321 -4.010 13.856 1.00 87.06 85 ASP A C 1
ATOM 671 O O . ASP A 1 85 ? 2.016 -3.617 12.918 1.00 87.06 85 ASP A O 1
ATOM 675 N N . ASN A 1 86 ? 0.587 -5.124 13.767 1.00 81.44 86 ASN A N 1
ATOM 676 C CA . ASN A 1 86 ? 0.581 -5.987 12.588 1.00 81.44 86 ASN A CA 1
ATOM 677 C C . ASN A 1 86 ? -0.115 -5.348 11.373 1.00 81.44 86 ASN A C 1
ATOM 679 O O . ASN A 1 86 ? 0.439 -5.377 10.276 1.00 81.44 86 ASN A O 1
ATOM 683 N N . HIS A 1 87 ? -1.279 -4.714 11.555 1.00 84.69 87 HIS A N 1
ATOM 684 C CA . HIS A 1 87 ? -1.952 -3.966 10.484 1.00 84.69 87 HIS A CA 1
ATOM 685 C C . HIS A 1 87 ? -1.035 -2.868 9.917 1.00 84.69 87 HIS A C 1
ATOM 687 O O . HIS A 1 87 ? -0.851 -2.762 8.704 1.00 84.69 87 HIS A O 1
ATOM 693 N N . ASN A 1 88 ? -0.371 -2.104 10.793 1.00 84.88 88 ASN A N 1
ATOM 694 C CA . ASN A 1 88 ? 0.587 -1.081 10.372 1.00 84.88 88 ASN A CA 1
ATOM 695 C C . ASN A 1 88 ? 1.790 -1.675 9.633 1.00 84.88 88 ASN A C 1
ATOM 697 O O . ASN A 1 88 ? 2.235 -1.106 8.639 1.00 84.88 88 ASN A O 1
ATOM 701 N N . LEU A 1 89 ? 2.315 -2.812 10.092 1.00 84.62 89 LEU A N 1
ATOM 702 C CA . LEU A 1 89 ? 3.421 -3.494 9.425 1.00 84.62 89 LEU A CA 1
ATOM 703 C C . LEU A 1 89 ? 3.036 -3.945 8.012 1.00 84.62 89 LEU A C 1
ATOM 705 O O . LEU A 1 89 ? 3.825 -3.784 7.083 1.00 84.62 89 LEU A O 1
ATOM 709 N N . ILE A 1 90 ? 1.833 -4.494 7.838 1.00 83.19 90 ILE A N 1
ATOM 710 C CA . ILE A 1 90 ? 1.327 -4.909 6.525 1.00 83.19 90 ILE A CA 1
ATOM 711 C C . ILE A 1 90 ? 1.179 -3.698 5.612 1.00 83.19 90 ILE A C 1
ATOM 713 O O . ILE A 1 90 ? 1.660 -3.737 4.481 1.00 83.19 90 ILE A O 1
ATOM 717 N N . LYS A 1 91 ? 0.600 -2.604 6.114 1.00 85.56 91 LYS A N 1
ATOM 718 C CA . LYS A 1 91 ? 0.481 -1.355 5.360 1.00 85.56 91 LYS A CA 1
ATOM 719 C C . LYS A 1 91 ? 1.847 -0.817 4.926 1.00 85.56 91 LYS A C 1
ATOM 721 O O . LYS A 1 91 ? 2.025 -0.499 3.756 1.00 85.56 91 LYS A O 1
ATOM 726 N N . LEU A 1 92 ? 2.827 -0.785 5.830 1.00 87.31 92 LEU A N 1
ATOM 727 C CA . LEU A 1 92 ? 4.196 -0.365 5.510 1.00 87.31 92 LEU A CA 1
ATOM 728 C C . LEU A 1 92 ? 4.824 -1.251 4.428 1.00 87.31 92 LEU A C 1
ATOM 730 O O . LEU A 1 92 ? 5.414 -0.734 3.487 1.00 87.31 92 LEU A O 1
ATOM 734 N N . LYS A 1 93 ? 4.658 -2.576 4.517 1.00 84.06 93 LYS A N 1
ATOM 735 C CA . LYS A 1 93 ? 5.151 -3.505 3.489 1.00 84.06 93 LYS A CA 1
ATOM 736 C C . LYS A 1 93 ? 4.457 -3.312 2.142 1.00 84.06 93 LYS A C 1
ATOM 738 O O . LYS A 1 93 ? 5.109 -3.425 1.109 1.00 84.06 93 LYS A O 1
ATOM 743 N N . GLN A 1 94 ? 3.157 -3.022 2.135 1.00 82.69 94 GLN A N 1
ATOM 744 C CA . GLN A 1 94 ? 2.424 -2.700 0.910 1.00 82.69 94 GLN A CA 1
ATOM 745 C C . GLN A 1 94 ? 2.933 -1.398 0.288 1.00 82.69 94 GLN A C 1
ATOM 747 O O . GLN A 1 94 ? 3.217 -1.366 -0.906 1.00 82.69 94 GLN A O 1
ATOM 752 N N . GLU A 1 95 ? 3.094 -0.337 1.082 1.00 86.31 95 GLU A N 1
ATOM 753 C CA . GLU A 1 95 ? 3.657 0.938 0.622 1.00 86.31 95 GLU A CA 1
ATOM 754 C C . GLU A 1 95 ? 5.076 0.759 0.069 1.00 86.31 95 GLU A C 1
ATOM 756 O O . GLU A 1 95 ? 5.393 1.270 -1.007 1.00 86.31 95 GLU A O 1
ATOM 761 N N . GLU A 1 96 ? 5.911 -0.021 0.757 1.00 86.38 96 GLU A N 1
ATOM 762 C CA . GLU A 1 96 ? 7.254 -0.368 0.299 1.00 86.38 96 GLU A CA 1
ATOM 763 C C . GLU A 1 96 ? 7.207 -1.120 -1.038 1.00 86.38 96 GLU A C 1
ATOM 765 O O . GLU A 1 96 ? 7.909 -0.754 -1.979 1.00 86.38 96 GLU A O 1
ATOM 770 N N . PHE A 1 97 ? 6.329 -2.114 -1.165 1.00 82.50 97 PHE A N 1
ATOM 771 C CA . PHE A 1 97 ? 6.137 -2.875 -2.395 1.00 82.50 97 PHE A CA 1
ATOM 772 C C . PHE A 1 97 ? 5.688 -1.992 -3.572 1.00 82.50 97 PHE A C 1
ATOM 774 O O . PHE A 1 97 ? 6.263 -2.068 -4.661 1.00 82.50 97 PHE A O 1
ATOM 781 N N . TYR A 1 98 ? 4.714 -1.101 -3.364 1.00 84.31 98 TYR A N 1
ATOM 782 C CA . TYR A 1 98 ? 4.275 -0.157 -4.397 1.00 84.31 98 TYR A CA 1
ATOM 783 C C . TYR A 1 98 ? 5.373 0.841 -4.777 1.00 84.31 98 TYR A C 1
ATOM 785 O O . TYR A 1 98 ? 5.557 1.132 -5.961 1.00 84.31 98 TYR A O 1
ATOM 793 N N . SER A 1 99 ? 6.138 1.326 -3.796 1.00 87.81 99 SER A N 1
ATOM 794 C CA . SER A 1 99 ? 7.291 2.201 -4.024 1.00 87.81 99 SER A CA 1
ATOM 795 C C . SER A 1 99 ? 8.374 1.504 -4.855 1.00 87.81 99 SER A C 1
ATOM 797 O O . SER A 1 99 ? 8.878 2.066 -5.831 1.00 87.81 99 SER A O 1
ATOM 799 N N . GLN A 1 100 ? 8.675 0.238 -4.549 1.00 85.81 100 GLN A N 1
ATOM 800 C CA . GLN A 1 100 ? 9.610 -0.572 -5.331 1.00 85.81 100 GLN A CA 1
ATOM 801 C C . GLN A 1 100 ? 9.118 -0.763 -6.773 1.00 85.81 100 GLN A C 1
ATOM 803 O O . GLN A 1 100 ? 9.883 -0.527 -7.712 1.00 85.81 100 GLN A O 1
ATOM 808 N N . LYS A 1 101 ? 7.834 -1.090 -6.983 1.00 85.69 101 LYS A N 1
ATOM 809 C CA . LYS A 1 101 ? 7.244 -1.189 -8.333 1.00 85.69 101 LYS A CA 1
ATOM 810 C C . LYS A 1 101 ? 7.356 0.116 -9.119 1.00 85.69 101 LYS A C 1
ATOM 812 O O . LYS A 1 101 ? 7.763 0.095 -10.282 1.00 85.69 101 LYS A O 1
ATOM 817 N N . ALA A 1 102 ? 7.042 1.249 -8.491 1.00 88.38 102 ALA A N 1
ATOM 818 C CA . ALA A 1 102 ? 7.181 2.563 -9.114 1.00 88.38 102 ALA A CA 1
ATOM 819 C C . ALA A 1 102 ? 8.641 2.859 -9.501 1.00 88.38 102 ALA A C 1
ATOM 821 O O . ALA A 1 102 ? 8.904 3.357 -10.597 1.00 88.38 102 ALA A O 1
ATOM 822 N N . SER A 1 103 ? 9.597 2.481 -8.646 1.00 87.69 103 SER A N 1
ATOM 823 C CA . SER A 1 103 ? 11.031 2.615 -8.916 1.00 87.69 103 SER A CA 1
ATOM 824 C C . SER A 1 103 ? 11.489 1.785 -10.122 1.00 87.69 103 SER A C 1
ATOM 826 O O . SER A 1 103 ? 12.234 2.294 -10.966 1.00 87.69 103 SER A O 1
ATOM 828 N N . TYR A 1 104 ? 11.008 0.543 -10.274 1.00 86.38 104 TYR A N 1
ATOM 829 C CA . TYR A 1 104 ? 11.311 -0.288 -11.449 1.00 86.38 104 TYR A CA 1
ATOM 830 C C . TYR A 1 104 ? 10.777 0.321 -12.749 1.00 86.38 104 TYR A C 1
ATOM 832 O O . TYR A 1 104 ? 11.505 0.359 -13.746 1.00 86.38 104 TYR A O 1
ATOM 840 N N . VAL A 1 105 ? 9.544 0.838 -12.738 1.00 88.69 105 VAL A N 1
ATOM 841 C CA . VAL A 1 105 ? 8.943 1.520 -13.897 1.00 88.69 105 VAL A CA 1
ATOM 842 C C . VAL A 1 105 ? 9.745 2.765 -14.257 1.00 88.69 105 VAL A C 1
ATOM 844 O O . VAL A 1 105 ? 10.161 2.912 -15.406 1.00 88.69 105 VAL A O 1
ATOM 847 N N . PHE A 1 106 ? 10.023 3.630 -13.279 1.00 89.81 106 PHE A N 1
ATOM 848 C CA . PHE A 1 106 ? 10.774 4.864 -13.500 1.00 89.81 106 PHE A CA 1
ATOM 849 C C . PHE A 1 106 ? 12.184 4.587 -14.032 1.00 89.81 106 PHE A C 1
ATOM 851 O O . PHE A 1 106 ? 12.587 5.149 -15.049 1.00 89.81 106 PHE A O 1
ATOM 858 N N . SER A 1 107 ? 12.914 3.665 -13.400 1.00 88.50 107 SER A N 1
ATOM 859 C CA . SER A 1 107 ? 14.270 3.292 -13.820 1.00 88.50 107 SER A CA 1
ATOM 860 C C . SER A 1 107 ? 14.296 2.727 -15.242 1.00 88.50 107 SER A C 1
ATOM 862 O O . SER A 1 107 ? 15.195 3.046 -16.020 1.00 88.50 107 SER A O 1
ATOM 864 N N . SER A 1 108 ? 13.298 1.917 -15.603 1.00 89.12 108 SER A N 1
ATOM 865 C CA . SER A 1 108 ? 13.189 1.330 -16.944 1.00 89.12 108 SER A CA 1
ATOM 866 C C . SER A 1 108 ? 12.809 2.372 -17.994 1.00 89.12 108 SER A C 1
ATOM 868 O O . SER A 1 108 ? 13.366 2.361 -19.089 1.00 89.12 108 SER A O 1
ATOM 870 N N . PHE A 1 109 ? 11.927 3.316 -17.655 1.00 91.25 109 PHE A N 1
ATOM 871 C CA . PHE A 1 109 ? 11.567 4.437 -18.523 1.00 91.25 109 PHE A CA 1
ATOM 872 C C . PHE A 1 109 ? 12.763 5.360 -18.793 1.00 91.25 109 PHE A C 1
ATOM 874 O O . PHE A 1 109 ? 13.029 5.711 -19.942 1.00 91.25 109 PHE A O 1
ATOM 881 N N . VAL A 1 110 ? 13.534 5.700 -17.755 1.00 93.44 110 VAL A N 1
ATOM 882 C CA . VAL A 1 110 ? 14.766 6.493 -17.893 1.00 93.44 110 VAL A CA 1
ATOM 883 C C . VAL A 1 110 ? 15.792 5.757 -18.756 1.00 93.44 110 VAL A C 1
ATOM 885 O O . VAL A 1 110 ? 16.349 6.353 -19.677 1.00 93.44 110 VAL A O 1
ATOM 888 N N . ALA A 1 111 ? 16.012 4.460 -18.515 1.00 91.12 111 ALA A N 1
ATOM 889 C CA . ALA A 1 111 ? 16.921 3.651 -19.327 1.00 91.12 111 ALA A CA 1
ATOM 890 C C . ALA A 1 111 ? 16.484 3.613 -20.801 1.00 91.12 111 ALA A C 1
ATOM 892 O O . ALA A 1 111 ? 17.301 3.861 -21.687 1.00 91.12 111 ALA A O 1
ATOM 893 N N . PHE A 1 112 ? 15.195 3.376 -21.062 1.00 92.56 112 PHE A N 1
ATOM 894 C CA . PHE A 1 112 ? 14.621 3.408 -22.407 1.00 92.56 112 PHE A CA 1
ATOM 895 C C . PHE A 1 112 ? 14.858 4.757 -23.100 1.00 92.56 112 PHE A C 1
ATOM 897 O O . PHE A 1 112 ? 15.326 4.785 -24.241 1.00 92.56 112 PHE A O 1
ATOM 904 N N . GLY A 1 113 ? 14.582 5.865 -22.404 1.00 92.94 113 GLY A N 1
ATOM 905 C CA . GLY A 1 113 ? 14.768 7.219 -22.923 1.00 92.94 113 GLY A CA 1
ATOM 906 C C . GLY A 1 113 ? 16.228 7.537 -23.246 1.00 92.94 113 GLY A C 1
ATOM 907 O O . GLY A 1 113 ? 16.514 8.039 -24.331 1.00 92.94 113 GLY A O 1
ATOM 908 N N . ILE A 1 114 ? 17.161 7.193 -22.352 1.00 94.75 114 ILE A N 1
ATOM 909 C CA . ILE A 1 114 ? 18.601 7.413 -22.562 1.00 94.75 114 ILE A CA 1
ATOM 910 C C . ILE A 1 114 ? 19.111 6.583 -23.743 1.00 94.75 114 ILE A C 1
ATOM 912 O O . ILE A 1 114 ? 19.748 7.127 -24.641 1.00 94.75 114 ILE A O 1
ATOM 916 N N . ILE A 1 115 ? 18.823 5.278 -23.769 1.00 92.88 115 ILE A N 1
ATOM 917 C CA . ILE A 1 115 ? 19.336 4.374 -24.808 1.00 92.88 115 ILE A CA 1
ATOM 918 C C . ILE A 1 115 ? 18.769 4.761 -26.176 1.00 92.88 115 ILE A C 1
ATOM 920 O O . ILE A 1 115 ? 19.522 4.897 -27.138 1.00 92.88 115 ILE A O 1
ATOM 924 N N . THR A 1 116 ? 17.459 5.001 -26.259 1.00 91.94 116 THR A N 1
ATOM 925 C CA . THR A 1 116 ? 16.818 5.434 -27.508 1.00 91.94 116 THR A CA 1
ATOM 926 C C . THR A 1 116 ? 17.320 6.811 -27.936 1.00 91.94 116 THR A C 1
ATOM 928 O O . THR A 1 116 ? 17.592 7.017 -29.114 1.00 91.94 116 THR A O 1
ATOM 931 N N . GLY A 1 117 ? 17.525 7.738 -26.996 1.00 92.81 117 GLY A N 1
ATOM 932 C CA . GLY A 1 117 ? 18.101 9.052 -27.279 1.00 92.81 117 GLY A CA 1
ATOM 933 C C . GLY A 1 117 ? 19.511 8.972 -27.868 1.00 92.81 117 GLY A C 1
ATOM 934 O O . GLY A 1 117 ? 19.798 9.662 -28.845 1.00 92.81 117 GLY A O 1
ATOM 935 N N . ILE A 1 118 ? 20.374 8.102 -27.330 1.00 90.69 118 ILE A N 1
ATOM 936 C CA . ILE A 1 118 ? 21.729 7.866 -27.857 1.00 90.69 118 ILE A CA 1
ATOM 937 C C . ILE A 1 118 ? 21.664 7.307 -29.281 1.00 90.69 118 ILE A C 1
ATOM 939 O O . ILE A 1 118 ? 22.320 7.835 -30.176 1.00 90.69 118 ILE A O 1
ATOM 943 N N . VAL A 1 119 ? 20.850 6.272 -29.499 1.00 88.88 119 VAL A N 1
ATOM 944 C CA . VAL A 1 119 ? 20.710 5.605 -30.804 1.00 88.88 119 VAL A CA 1
ATOM 945 C C . VAL A 1 119 ? 20.176 6.576 -31.855 1.00 88.88 119 VAL A C 1
ATOM 947 O O . VAL A 1 119 ? 20.775 6.731 -32.917 1.00 88.88 119 VAL A O 1
ATOM 950 N N . LEU A 1 120 ? 19.110 7.317 -31.541 1.00 87.50 120 LEU A N 1
ATOM 951 C CA . LEU A 1 120 ? 18.576 8.345 -32.434 1.00 87.50 120 LEU A CA 1
ATOM 952 C C . LEU A 1 120 ? 19.619 9.421 -32.741 1.00 87.50 120 LEU A C 1
ATOM 954 O O . LEU A 1 120 ? 19.804 9.758 -33.907 1.00 87.50 120 LEU A O 1
ATOM 958 N N . SER A 1 121 ? 20.341 9.903 -31.726 1.00 85.06 121 SER A N 1
ATOM 959 C CA . SER A 1 121 ? 21.377 10.924 -31.912 1.00 85.06 121 SER A CA 1
ATOM 960 C C . SER A 1 121 ? 22.461 10.457 -32.880 1.00 85.06 121 SER A C 1
ATOM 962 O O . SER A 1 121 ? 22.855 11.231 -33.749 1.00 85.06 121 SER A O 1
ATOM 964 N N . LEU A 1 122 ? 22.897 9.194 -32.777 1.00 83.25 122 LEU A N 1
ATOM 965 C CA . LEU A 1 122 ? 23.861 8.583 -33.696 1.00 83.25 122 LEU A CA 1
ATOM 966 C C . LEU A 1 122 ? 23.315 8.506 -35.126 1.00 83.25 122 LEU A C 1
ATOM 968 O O . LEU A 1 122 ? 24.038 8.807 -36.070 1.00 83.25 122 LEU A O 1
ATOM 972 N N . HIS A 1 123 ? 22.040 8.166 -35.304 1.00 81.81 123 HIS A N 1
ATOM 973 C CA . HIS A 1 123 ? 21.421 8.094 -36.629 1.00 81.81 123 HIS A CA 1
ATOM 974 C C . HIS A 1 123 ? 21.168 9.459 -37.277 1.00 81.81 123 HIS A C 1
ATOM 976 O O . HIS A 1 123 ? 21.137 9.548 -38.504 1.00 81.81 123 HIS A O 1
ATOM 982 N N . THR A 1 124 ? 20.994 10.516 -36.483 1.00 80.38 124 THR A N 1
ATOM 983 C CA . THR A 1 124 ? 20.671 11.865 -36.977 1.00 80.38 124 THR A CA 1
ATOM 984 C C . THR A 1 124 ? 21.881 12.789 -37.105 1.00 80.38 124 THR A C 1
ATOM 986 O O . THR A 1 124 ? 21.710 13.981 -37.361 1.00 80.38 124 THR A O 1
ATOM 989 N N . LEU A 1 125 ? 23.108 12.288 -36.919 1.00 80.94 125 LEU A N 1
ATOM 990 C CA . LEU A 1 125 ? 24.302 13.115 -37.091 1.00 80.94 125 LEU A CA 1
ATOM 991 C C . LEU A 1 125 ? 24.378 13.661 -38.532 1.00 80.94 125 LEU A C 1
ATOM 993 O O . LEU A 1 125 ? 24.230 12.889 -39.484 1.00 80.94 125 LEU A O 1
ATOM 997 N N . PRO A 1 126 ? 24.680 14.961 -38.727 1.00 70.75 126 PRO A N 1
ATOM 998 C CA . PRO A 1 126 ? 24.750 15.570 -40.059 1.00 70.75 126 PRO A CA 1
ATOM 999 C C . PRO A 1 126 ? 25.726 14.868 -41.013 1.00 70.75 126 PRO A C 1
ATOM 1001 O O . PRO A 1 126 ? 25.467 14.775 -42.207 1.00 70.75 126 PRO A O 1
ATOM 1004 N N . SER A 1 127 ? 26.822 14.319 -40.480 1.00 70.81 127 SER A N 1
ATOM 1005 C CA . SER A 1 127 ? 27.823 13.549 -41.230 1.00 70.81 127 SER A CA 1
ATOM 1006 C C . SER A 1 127 ? 27.317 12.196 -41.741 1.00 70.81 127 SER A C 1
ATOM 1008 O O . SER A 1 127 ? 27.931 11.613 -42.632 1.00 70.81 127 SER A O 1
ATOM 1010 N N . ILE A 1 128 ? 26.217 11.688 -41.181 1.00 73.31 128 ILE A N 1
ATOM 1011 C CA . ILE A 1 128 ? 25.618 10.402 -41.537 1.00 73.31 128 ILE A CA 1
ATOM 1012 C C . ILE A 1 128 ? 24.429 10.599 -42.482 1.00 73.31 128 ILE A C 1
ATOM 1014 O O . ILE A 1 128 ? 24.189 9.718 -43.294 1.00 73.31 128 ILE A O 1
ATOM 1018 N N . GLY A 1 129 ? 23.732 11.741 -42.460 1.00 69.38 129 GLY A N 1
ATOM 1019 C CA . GLY A 1 129 ? 22.476 11.963 -43.198 1.00 69.38 129 GLY A CA 1
ATOM 1020 C C . GLY A 1 129 ? 22.494 11.558 -44.681 1.00 69.38 129 GLY A C 1
ATOM 1021 O O . GLY A 1 129 ? 21.674 10.746 -45.105 1.00 69.38 129 GLY A O 1
ATOM 1022 N N . GLU A 1 130 ? 23.457 12.048 -45.466 1.00 75.69 130 GLU A N 1
ATOM 1023 C CA . GLU A 1 130 ? 23.572 11.688 -46.895 1.00 75.69 130 GLU A CA 1
ATOM 1024 C C . GLU A 1 130 ? 24.133 10.271 -47.118 1.00 75.69 130 GLU A C 1
ATOM 1026 O O . GLU A 1 130 ? 23.852 9.623 -48.126 1.00 75.69 130 GLU A O 1
ATOM 1031 N N . ALA A 1 131 ? 24.904 9.755 -46.158 1.00 74.75 131 ALA A N 1
ATOM 1032 C CA . ALA A 1 131 ? 25.494 8.420 -46.201 1.00 74.75 131 ALA A CA 1
ATOM 1033 C C . ALA A 1 131 ? 24.592 7.335 -45.578 1.00 74.75 131 ALA A C 1
ATOM 1035 O O . ALA A 1 131 ? 24.907 6.147 -45.670 1.00 74.75 131 ALA A O 1
ATOM 1036 N N . TYR A 1 132 ? 23.465 7.714 -44.970 1.00 76.88 132 TYR A N 1
ATOM 1037 C CA . TYR A 1 132 ? 22.632 6.843 -44.143 1.00 76.88 132 TYR A CA 1
ATOM 1038 C C . TYR A 1 132 ? 22.131 5.606 -44.902 1.00 76.88 132 TYR A C 1
ATOM 1040 O O . TYR A 1 132 ? 22.348 4.491 -44.415 1.00 76.88 132 TYR A O 1
ATOM 1048 N N . PRO A 1 133 ? 21.574 5.724 -46.130 1.00 75.06 133 PRO A N 1
ATOM 1049 C CA . PRO A 1 133 ? 21.124 4.552 -46.882 1.00 75.06 133 PRO A CA 1
ATOM 1050 C C . PRO A 1 133 ? 22.271 3.603 -47.250 1.00 75.06 133 PRO A C 1
ATOM 1052 O O . PRO A 1 133 ? 22.076 2.391 -47.338 1.00 75.06 133 PRO A O 1
ATOM 1055 N N . LYS A 1 134 ? 23.479 4.156 -47.437 1.00 77.81 134 LYS A N 1
ATOM 1056 C CA . LYS A 1 134 ? 24.695 3.427 -47.816 1.00 77.81 134 LYS A CA 1
ATOM 1057 C C . LYS A 1 134 ? 25.383 2.756 -46.628 1.00 77.81 134 LYS A C 1
ATOM 1059 O O . LYS A 1 134 ? 26.128 1.809 -46.846 1.00 77.81 134 LYS A O 1
ATOM 1064 N N . ILE A 1 135 ? 25.151 3.218 -45.401 1.00 75.50 135 ILE A N 1
ATOM 1065 C CA . ILE A 1 135 ? 25.761 2.652 -44.189 1.00 75.50 135 ILE A CA 1
ATOM 1066 C C . ILE A 1 135 ? 24.782 1.721 -43.462 1.00 75.50 135 ILE A C 1
ATOM 1068 O O . ILE A 1 135 ? 25.187 0.648 -43.026 1.00 75.50 135 ILE A O 1
ATOM 1072 N N . PHE A 1 136 ? 23.494 2.074 -43.389 1.00 76.00 136 PHE A N 1
ATOM 1073 C CA . PHE A 1 136 ? 22.526 1.395 -42.518 1.00 76.00 136 PHE A CA 1
ATOM 1074 C C . PHE A 1 136 ? 21.418 0.642 -43.270 1.00 76.00 136 PHE A C 1
ATOM 1076 O O . PHE A 1 136 ? 21.204 -0.537 -43.002 1.00 76.00 136 PHE A O 1
ATOM 1083 N N . SER A 1 137 ? 20.727 1.266 -44.231 1.00 72.12 137 SER A N 1
ATOM 1084 C CA . SER A 1 137 ? 19.427 0.759 -44.720 1.00 72.12 137 SER A CA 1
ATOM 1085 C C . SER A 1 137 ? 19.453 -0.577 -45.481 1.00 72.12 137 SER A C 1
ATOM 1087 O O . SER A 1 137 ? 18.420 -1.233 -45.552 1.00 72.12 137 SER A O 1
ATOM 1089 N N . HIS A 1 138 ? 20.598 -1.013 -46.020 1.00 71.12 138 HIS A N 1
ATOM 1090 C CA . HIS A 1 138 ? 20.723 -2.291 -46.748 1.00 71.12 138 HIS A CA 1
ATOM 1091 C C . HIS A 1 138 ? 22.053 -3.011 -46.490 1.00 71.12 138 HIS A C 1
ATOM 1093 O O . HIS A 1 138 ? 22.520 -3.784 -47.324 1.00 71.12 138 HIS A O 1
ATOM 1099 N N . ASN A 1 139 ? 22.688 -2.744 -45.346 1.00 79.94 139 ASN A N 1
ATOM 1100 C CA . ASN A 1 139 ? 24.001 -3.298 -45.028 1.00 79.94 139 ASN A CA 1
ATOM 1101 C C . ASN A 1 139 ? 23.986 -4.051 -43.706 1.00 79.94 139 ASN A C 1
ATOM 1103 O O . ASN A 1 139 ? 23.235 -3.723 -42.788 1.00 79.94 139 ASN A O 1
ATOM 1107 N N . ILE A 1 140 ? 24.904 -5.012 -43.596 1.00 83.94 140 ILE A N 1
ATOM 1108 C CA . ILE A 1 140 ? 25.131 -5.816 -42.388 1.00 83.94 140 ILE A CA 1
ATOM 1109 C C . ILE A 1 140 ? 25.346 -4.921 -41.159 1.00 83.94 140 ILE A C 1
ATOM 1111 O O 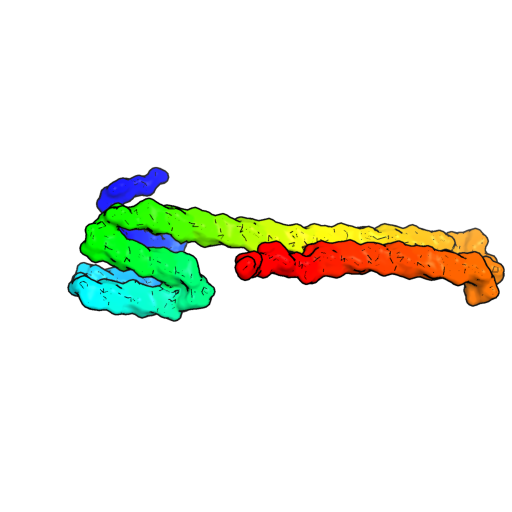. ILE A 1 140 ? 24.872 -5.253 -40.080 1.00 83.94 140 ILE A O 1
ATOM 1115 N N . VAL A 1 141 ? 25.988 -3.758 -41.326 1.00 83.62 141 VAL A N 1
ATOM 1116 C CA . VAL A 1 141 ? 26.206 -2.782 -40.245 1.00 83.62 141 VAL A CA 1
ATOM 1117 C C . VAL A 1 141 ? 24.887 -2.325 -39.617 1.00 83.62 141 VAL A C 1
ATOM 1119 O O . VAL A 1 141 ? 24.768 -2.346 -38.396 1.00 83.62 141 VAL A O 1
ATOM 1122 N N . GLY A 1 142 ? 23.874 -1.990 -40.422 1.00 82.50 142 GLY A N 1
ATOM 1123 C CA . GLY A 1 142 ? 22.562 -1.614 -39.895 1.00 82.50 142 GLY A CA 1
ATOM 1124 C C . GLY A 1 142 ? 21.839 -2.774 -39.222 1.00 82.50 142 GLY A C 1
ATOM 1125 O O . GLY A 1 142 ? 21.204 -2.588 -38.193 1.00 82.50 142 GLY A O 1
ATOM 1126 N N . TRP A 1 143 ? 21.983 -3.994 -39.740 1.00 84.62 143 TRP A N 1
ATOM 1127 C CA . TRP A 1 143 ? 21.373 -5.177 -39.125 1.00 84.62 143 TRP A CA 1
ATOM 1128 C C . TRP A 1 143 ? 21.977 -5.484 -37.753 1.00 84.62 143 TRP A C 1
ATOM 1130 O O . TRP A 1 143 ? 21.248 -5.823 -36.823 1.00 84.62 143 TRP A O 1
ATOM 1140 N N . VAL A 1 144 ? 23.298 -5.335 -37.617 1.00 87.75 144 VAL A N 1
ATOM 1141 C CA . VAL A 1 144 ? 23.999 -5.489 -36.335 1.00 87.75 144 VAL A CA 1
ATOM 1142 C C . VAL A 1 144 ? 23.578 -4.401 -35.350 1.00 87.75 144 VAL A C 1
ATOM 1144 O O . VAL A 1 144 ? 23.307 -4.711 -34.194 1.00 87.75 144 VAL A O 1
ATOM 1147 N N . ASP A 1 145 ? 23.472 -3.155 -35.805 1.00 86.38 145 ASP A N 1
ATOM 1148 C CA . ASP A 1 145 ? 23.068 -2.013 -34.986 1.00 86.38 145 ASP A CA 1
ATOM 1149 C C . ASP A 1 145 ? 21.628 -2.154 -34.450 1.00 86.38 145 ASP A C 1
ATOM 1151 O O . ASP A 1 145 ? 21.412 -2.144 -33.235 1.00 86.38 145 ASP A O 1
ATOM 1155 N N . PHE A 1 146 ? 20.656 -2.439 -35.327 1.00 86.06 146 PHE A N 1
ATOM 1156 C CA . PHE A 1 146 ? 19.276 -2.725 -34.917 1.00 86.06 146 PHE A CA 1
ATOM 1157 C C . PHE A 1 146 ? 19.178 -3.971 -34.031 1.00 86.06 146 PHE A C 1
ATOM 1159 O O . PHE A 1 146 ? 18.432 -3.969 -33.052 1.00 86.06 146 PHE A O 1
ATOM 1166 N N . GLY A 1 147 ? 19.932 -5.030 -34.343 1.00 90.62 147 GLY A N 1
ATOM 1167 C CA . GLY A 1 147 ? 19.968 -6.250 -33.538 1.00 90.62 147 GLY A CA 1
ATOM 1168 C C . GLY A 1 147 ? 20.488 -5.995 -32.124 1.00 90.62 147 GLY A C 1
ATOM 1169 O O . GLY A 1 147 ? 19.888 -6.453 -31.151 1.00 90.62 147 GLY A O 1
ATOM 1170 N N . LEU A 1 148 ? 21.560 -5.209 -31.993 1.00 91.44 148 LEU A N 1
ATOM 1171 C CA . LEU A 1 148 ? 22.117 -4.818 -30.702 1.00 91.44 148 LEU A CA 1
ATOM 1172 C C . LEU A 1 148 ? 21.133 -3.955 -29.907 1.00 91.44 148 LEU A C 1
ATOM 1174 O O . LEU A 1 148 ? 20.908 -4.225 -28.726 1.00 91.44 148 LEU A O 1
ATOM 1178 N N . TYR A 1 149 ? 20.500 -2.970 -30.550 1.00 91.38 149 TYR A N 1
ATOM 1179 C CA . TYR A 1 149 ? 19.454 -2.164 -29.921 1.00 91.38 149 TYR A CA 1
ATOM 1180 C C . TYR A 1 149 ? 18.320 -3.041 -29.380 1.00 91.38 149 TYR A C 1
ATOM 1182 O O . TYR A 1 149 ? 17.931 -2.911 -28.218 1.00 91.38 149 TYR A O 1
ATOM 1190 N N . TYR A 1 150 ? 17.835 -3.987 -30.187 1.00 92.69 150 TYR A N 1
ATOM 1191 C CA . TYR A 1 150 ? 16.744 -4.873 -29.792 1.00 92.69 150 TYR A CA 1
ATOM 1192 C C . TYR A 1 150 ? 17.127 -5.778 -28.615 1.00 92.69 150 TYR A C 1
ATOM 1194 O O . TYR A 1 150 ? 16.333 -5.951 -27.692 1.00 92.69 150 TYR A O 1
ATOM 1202 N N . LEU A 1 151 ? 18.352 -6.313 -28.595 1.00 94.81 151 LEU A N 1
ATOM 1203 C CA . LEU A 1 151 ? 18.855 -7.116 -27.475 1.00 94.81 151 LEU A CA 1
ATOM 1204 C C . LEU A 1 151 ? 18.917 -6.311 -26.172 1.00 94.81 151 LEU A C 1
ATOM 1206 O O . LEU A 1 151 ? 18.509 -6.803 -25.118 1.00 94.81 151 LEU A O 1
ATOM 1210 N N . ILE A 1 152 ? 19.379 -5.062 -26.242 1.00 92.62 152 ILE A N 1
ATOM 1211 C CA . ILE A 1 152 ? 19.409 -4.160 -25.087 1.00 92.62 152 ILE A CA 1
ATOM 1212 C C . ILE A 1 152 ? 17.980 -3.847 -24.618 1.00 92.62 152 ILE A C 1
ATOM 1214 O O . ILE A 1 152 ? 17.709 -3.866 -23.417 1.00 92.62 152 ILE A O 1
ATOM 1218 N N . MET A 1 153 ? 17.044 -3.619 -25.543 1.00 92.06 153 MET A N 1
ATOM 1219 C CA . MET A 1 153 ? 15.637 -3.375 -25.210 1.00 92.06 153 MET A CA 1
ATOM 1220 C C . MET A 1 153 ? 14.966 -4.590 -24.570 1.00 92.06 153 MET A C 1
ATOM 1222 O O . MET A 1 153 ? 14.258 -4.435 -23.576 1.00 92.06 153 MET A O 1
ATOM 1226 N N . ILE A 1 154 ? 15.241 -5.801 -25.063 1.00 94.12 154 ILE A N 1
ATOM 1227 C CA . ILE A 1 154 ? 14.792 -7.048 -24.430 1.00 94.12 154 ILE A CA 1
ATOM 1228 C C . ILE A 1 154 ? 15.328 -7.137 -22.999 1.00 94.12 154 ILE A C 1
ATOM 1230 O O . ILE A 1 154 ? 14.583 -7.493 -22.090 1.00 94.12 154 ILE A O 1
ATOM 1234 N N . TRP A 1 155 ? 16.593 -6.782 -22.765 1.00 92.25 155 TRP A N 1
ATOM 1235 C CA . TRP A 1 155 ? 17.165 -6.783 -21.418 1.00 92.25 155 TRP A CA 1
ATOM 1236 C C . TRP A 1 155 ? 16.475 -5.777 -20.481 1.00 92.25 155 TRP A C 1
ATOM 1238 O O . TRP A 1 155 ? 16.109 -6.144 -19.361 1.00 92.25 155 TRP A O 1
ATOM 1248 N N . VAL A 1 156 ? 16.237 -4.540 -20.937 1.00 89.75 156 VAL A N 1
ATOM 1249 C CA . VAL A 1 156 ? 15.503 -3.520 -20.161 1.00 89.75 156 VAL A CA 1
ATOM 1250 C C . VAL A 1 156 ? 14.084 -3.998 -19.852 1.00 89.75 156 VAL A C 1
ATOM 1252 O O . VAL A 1 156 ? 13.639 -3.911 -18.706 1.00 89.75 156 VAL A O 1
ATOM 1255 N N . PHE A 1 157 ? 13.390 -4.553 -20.847 1.00 90.06 157 PHE A N 1
ATOM 1256 C CA . PHE A 1 157 ? 12.029 -5.052 -20.683 1.00 90.06 157 PHE A CA 1
ATOM 1257 C C . PHE A 1 157 ? 11.965 -6.253 -19.739 1.00 90.06 157 PHE A C 1
ATOM 1259 O O . PHE A 1 157 ? 11.112 -6.286 -18.860 1.00 90.06 157 PHE A O 1
ATOM 1266 N N . ASN A 1 158 ? 12.893 -7.205 -19.847 1.00 89.38 158 ASN A N 1
ATOM 1267 C CA . ASN A 1 158 ? 12.964 -8.345 -18.935 1.00 89.38 158 ASN A CA 1
ATOM 1268 C C . ASN A 1 158 ? 13.220 -7.895 -17.497 1.00 89.38 158 ASN A C 1
ATOM 1270 O O . ASN A 1 158 ? 12.606 -8.420 -16.572 1.00 89.38 158 ASN A O 1
ATOM 1274 N N . ARG A 1 159 ? 14.090 -6.900 -17.290 1.00 85.56 159 ARG A N 1
ATOM 1275 C CA . ARG A 1 159 ? 14.328 -6.331 -15.960 1.00 85.56 159 ARG A CA 1
ATOM 1276 C C . ARG A 1 159 ? 13.067 -5.682 -15.391 1.00 85.56 159 ARG A C 1
ATOM 1278 O O . ARG A 1 159 ? 12.767 -5.893 -14.219 1.00 85.56 159 ARG A O 1
ATOM 1285 N N . LEU A 1 160 ? 12.329 -4.931 -16.209 1.00 87.56 160 LEU A N 1
ATOM 1286 C CA . LEU A 1 160 ? 11.039 -4.372 -15.812 1.00 87.56 160 LEU A CA 1
ATOM 1287 C C . LEU A 1 160 ? 10.042 -5.483 -15.485 1.00 87.56 160 LEU A C 1
ATOM 1289 O O . LEU A 1 160 ? 9.404 -5.434 -14.442 1.00 87.56 160 LEU A O 1
ATOM 1293 N N . ALA A 1 161 ? 9.933 -6.492 -16.347 1.00 86.25 161 ALA A N 1
ATOM 1294 C CA . ALA A 1 161 ? 8.968 -7.564 -16.192 1.00 86.25 161 ALA A CA 1
ATOM 1295 C C . ALA A 1 161 ? 9.225 -8.373 -14.915 1.00 86.25 161 ALA A C 1
ATOM 1297 O O . ALA A 1 161 ? 8.297 -8.605 -14.148 1.00 86.25 161 ALA A O 1
ATOM 1298 N N . MET A 1 162 ? 10.485 -8.720 -14.643 1.00 83.75 162 MET A N 1
ATOM 1299 C CA . MET A 1 162 ? 10.870 -9.391 -13.401 1.00 83.75 162 MET A CA 1
ATOM 1300 C C . MET A 1 162 ? 10.667 -8.496 -12.176 1.00 83.75 162 MET A C 1
ATOM 1302 O O . MET A 1 162 ? 10.191 -8.975 -11.166 1.00 83.75 162 MET A O 1
ATOM 1306 N N . GLY A 1 163 ? 10.992 -7.203 -12.225 1.00 78.75 163 GLY A N 1
ATOM 1307 C CA . GLY A 1 163 ? 10.819 -6.329 -11.055 1.00 78.75 163 GLY A CA 1
ATOM 1308 C C . GLY A 1 163 ? 9.365 -5.930 -10.772 1.00 78.75 163 GLY A C 1
ATOM 1309 O O . GLY A 1 163 ? 9.010 -5.652 -9.631 1.00 78.75 163 GLY A O 1
ATOM 1310 N N . TYR A 1 164 ? 8.522 -5.868 -11.807 1.00 79.88 164 TYR A N 1
ATOM 1311 C CA . TYR A 1 164 ? 7.157 -5.343 -11.718 1.00 79.88 164 TYR A CA 1
ATOM 1312 C C . TYR A 1 164 ? 6.079 -6.430 -11.634 1.00 79.88 164 TYR A C 1
ATOM 1314 O O . TYR A 1 164 ? 5.099 -6.245 -10.912 1.00 79.88 164 TYR A O 1
ATOM 1322 N N . PHE A 1 165 ? 6.236 -7.543 -12.360 1.00 78.44 165 PHE A N 1
ATOM 1323 C CA . PHE A 1 165 ? 5.272 -8.654 -12.354 1.00 78.44 165 PHE A CA 1
ATOM 1324 C C . PHE A 1 165 ? 5.643 -9.775 -11.381 1.00 78.44 165 PHE A C 1
ATOM 1326 O O . PHE A 1 165 ? 4.877 -10.727 -11.239 1.00 78.44 165 PHE A O 1
ATOM 1333 N N . ASP A 1 166 ? 6.790 -9.685 -10.705 1.00 75.00 166 ASP A N 1
ATOM 1334 C CA . ASP A 1 166 ? 7.115 -10.613 -9.629 1.00 75.00 166 ASP A CA 1
ATOM 1335 C C . ASP A 1 166 ? 6.305 -10.284 -8.368 1.00 75.00 166 ASP A C 1
ATOM 1337 O O . ASP A 1 166 ? 6.734 -9.577 -7.456 1.00 75.00 166 ASP A O 1
ATOM 1341 N N . ASP A 1 167 ? 5.093 -10.832 -8.334 1.00 68.88 167 ASP A N 1
ATOM 1342 C CA . ASP A 1 167 ? 4.215 -10.813 -7.168 1.00 68.88 167 ASP A CA 1
ATOM 1343 C C . ASP A 1 167 ? 4.544 -11.945 -6.178 1.00 68.88 167 ASP A C 1
ATOM 1345 O O . ASP A 1 167 ? 3.788 -12.167 -5.231 1.00 68.88 167 ASP A O 1
ATOM 1349 N N . SER A 1 168 ? 5.661 -12.672 -6.344 1.00 64.88 168 SER A N 1
ATOM 1350 C CA . SER A 1 168 ? 6.036 -13.757 -5.422 1.00 64.88 168 SER A CA 1
ATOM 1351 C C . SER A 1 168 ? 6.209 -13.276 -3.979 1.00 64.88 168 SER A C 1
ATOM 1353 O O . SER A 1 168 ? 5.955 -14.036 -3.048 1.00 64.88 168 SER A O 1
ATOM 1355 N N . VAL A 1 169 ? 6.549 -11.998 -3.777 1.00 58.94 169 VAL A N 1
ATOM 1356 C CA . VAL A 1 169 ? 6.640 -11.359 -2.453 1.00 58.94 169 VAL A CA 1
ATOM 1357 C C . VAL A 1 169 ? 5.264 -11.218 -1.781 1.00 58.94 169 VAL A C 1
ATOM 1359 O O . VAL A 1 169 ? 5.181 -11.208 -0.553 1.00 58.94 169 VAL A O 1
ATOM 1362 N N . LEU A 1 170 ? 4.179 -11.141 -2.563 1.00 60.00 170 LEU A N 1
ATOM 1363 C CA . LEU A 1 170 ? 2.798 -11.097 -2.065 1.00 60.00 170 LEU A CA 1
ATOM 1364 C C . LEU A 1 170 ? 2.179 -12.487 -1.883 1.00 60.00 170 LEU A C 1
ATOM 1366 O O . LEU A 1 170 ? 1.148 -12.623 -1.223 1.00 60.00 170 LEU A O 1
ATOM 1370 N N . GLN A 1 171 ? 2.782 -13.527 -2.457 1.00 50.09 171 GLN A N 1
ATOM 1371 C CA . GLN A 1 171 ? 2.306 -14.888 -2.270 1.00 50.09 171 GLN A CA 1
ATOM 1372 C C . GLN A 1 171 ? 2.724 -15.372 -0.881 1.00 50.09 171 GLN A C 1
ATOM 1374 O O . GLN A 1 171 ? 3.909 -15.523 -0.580 1.00 50.09 171 GLN A O 1
ATOM 1379 N N . MET A 1 172 ? 1.744 -15.646 -0.015 1.00 43.34 172 MET A N 1
ATOM 1380 C CA . MET A 1 172 ? 2.020 -16.413 1.196 1.00 43.34 172 MET A CA 1
ATOM 1381 C C . MET A 1 172 ? 2.609 -17.759 0.772 1.00 43.34 172 MET A C 1
ATOM 1383 O O . MET A 1 172 ? 1.968 -18.510 0.032 1.00 43.34 172 MET A O 1
ATOM 1387 N N . LYS A 1 173 ? 3.832 -18.063 1.229 1.00 40.91 173 LYS A N 1
ATOM 1388 C CA . LYS A 1 173 ? 4.364 -19.426 1.155 1.00 40.91 173 LYS A CA 1
ATOM 1389 C C . LYS A 1 173 ? 3.329 -20.350 1.798 1.00 40.91 173 LYS A C 1
ATOM 1391 O O . LYS A 1 173 ? 3.023 -20.179 2.976 1.00 40.91 173 LYS A O 1
ATOM 1396 N N . LYS A 1 174 ? 2.767 -21.250 0.990 1.00 35.12 174 LYS A N 1
ATOM 1397 C CA . LYS A 1 174 ? 1.942 -22.360 1.472 1.00 35.12 174 LYS A CA 1
ATOM 1398 C C . LYS A 1 174 ? 2.745 -23.254 2.406 1.00 35.12 174 LYS A C 1
ATOM 1400 O O . LYS A 1 174 ? 3.964 -23.403 2.158 1.00 35.12 174 LYS A O 1
#

Secondary structure (DSSP, 8-state):
---TT--HHHHHHHHHTT--SHHHHHHHHHHHHHTS--HHHHHHHHHHHHHTTTT-HHHHHHHHHHHHHHHT-GGGHHHHHHHHHHHHHHHHHHHHHHHHHHHHHHHHHHHHHHHHHHHHHHHT-HHHHTTHIIIIITSHHHHHHHHHHHHHHHHHHHHHHHHHH-GGGTS---

Radius of gyration: 29.81 Å; chains: 1; bounding box: 55×38×81 Å

Foldseek 3Di:
DPPPDDALLRVLVVVLVVDDDPLSVLSVQLSVQPPPDDLVSNQVSLQVSLVVVVVPVLVSVLSVVSSCCNPVNDPCVVVNVVSVVVVVVVVVVVVVLVVQLVVLVVVLVVVVCVLVVVLVCVLPPPVCVVCVCVQAVPDPNVVVSVVVSVVVNVVSVVSSCCRNVPCVVVDDDD

pLDDT: mean 84.64, std 12.07, range [31.8, 96.19]